Protein AF-A0A3B8WRX4-F1 (afdb_monomer_lite)

Sequence (113 aa):
IVVSNLLIAIVAGIYFNRSLSSQDEYEHLISDEIVLALEAQDILSDFKTQVQEWKNVLIRGADDAQRDKYWQRFQKTESRIQQQLDQLIPRIADQEARALMDRFRAAHQRMGE

Secondary structure (DSSP, 8-state):
-HHHHHHHHHHHHHHHHHHHHTTHHHHHHHHHHHHHHHHHHHHHHHHHHHHHHHHHHHHHTTSHHHHHHHHHHHHHHHHHHHHHHHHHGGG---HHHHHHHHHHHHHHHHHH-

Foldseek 3Di:
DVVVVVVVVVVVVVVVVVVVVVVVVVVVVVVLVVVLVVLVVVLVVLVVVLVVLVVQLVVVVVDVVSNVVSVVSNVVSLVVSLVSLVVNLVSDPDPVVSVVSVVVNVVSVVVVD

Radius of gyration: 25.67 Å; chains: 1; bounding box: 67×28×70 Å

Structure (mmCIF, N/CA/C/O backbone):
data_AF-A0A3B8WRX4-F1
#
_entry.id   AF-A0A3B8WRX4-F1
#
loop_
_atom_site.group_PDB
_atom_site.id
_atom_site.type_symbol
_atom_site.label_atom_id
_atom_site.label_alt_id
_atom_site.label_comp_id
_atom_site.label_asym_id
_atom_site.label_entity_id
_atom_site.label_seq_id
_atom_site.pdbx_PDB_ins_code
_atom_site.Cartn_x
_atom_site.Cartn_y
_atom_site.Cartn_z
_atom_site.occupancy
_atom_site.B_iso_or_equiv
_atom_site.auth_seq_id
_atom_site.auth_comp_id
_atom_site.auth_asym_id
_atom_site.auth_atom_id
_atom_site.pdbx_PDB_model_num
ATOM 1 N N . ILE A 1 1 ? 49.217 11.031 -44.627 1.00 64.31 1 ILE A N 1
ATOM 2 C CA . ILE A 1 1 ? 49.140 11.822 -43.371 1.00 64.31 1 ILE A CA 1
ATOM 3 C C . ILE A 1 1 ? 47.759 12.466 -43.219 1.00 64.31 1 ILE A C 1
ATOM 5 O O . ILE A 1 1 ? 47.028 12.051 -42.335 1.00 64.31 1 ILE A O 1
ATOM 9 N N . VAL A 1 2 ? 47.342 13.381 -44.109 1.00 66.50 2 VAL A N 1
ATOM 10 C CA . VAL A 1 2 ? 46.026 14.062 -44.012 1.00 66.50 2 VAL A CA 1
ATOM 11 C C . VAL A 1 2 ? 44.835 13.091 -44.092 1.00 66.50 2 VAL A C 1
ATOM 13 O O . VAL A 1 2 ? 43.941 13.153 -43.257 1.00 66.50 2 VAL A O 1
ATOM 16 N N . VAL A 1 3 ? 44.859 12.135 -45.028 1.00 67.50 3 VAL A N 1
ATOM 17 C CA . VAL A 1 3 ? 43.792 11.121 -45.182 1.00 67.50 3 VAL A CA 1
ATOM 18 C C . VAL A 1 3 ? 43.686 10.205 -43.955 1.00 67.50 3 VAL A C 1
ATOM 20 O O . VAL A 1 3 ? 42.591 9.900 -43.498 1.00 67.50 3 VAL A O 1
ATOM 23 N N . SER A 1 4 ? 44.823 9.817 -43.373 1.00 56.94 4 SER A N 1
ATOM 24 C CA . SER A 1 4 ? 44.872 8.991 -42.160 1.00 56.94 4 SER A CA 1
ATOM 25 C C . SER A 1 4 ? 44.292 9.724 -40.945 1.00 56.94 4 SER A C 1
ATOM 27 O O . SER A 1 4 ? 43.526 9.135 -40.192 1.00 56.94 4 SER A O 1
ATOM 29 N N . ASN A 1 5 ? 44.583 11.021 -40.793 1.00 61.81 5 ASN A N 1
ATOM 30 C CA . ASN A 1 5 ? 44.019 11.846 -39.719 1.00 61.81 5 ASN A CA 1
ATOM 31 C C . ASN A 1 5 ? 42.504 12.060 -39.875 1.00 61.81 5 ASN A C 1
ATOM 33 O O . ASN A 1 5 ? 41.783 12.063 -38.881 1.00 61.81 5 ASN A O 1
ATOM 37 N N . LEU A 1 6 ? 42.009 12.185 -41.111 1.00 74.56 6 LEU A N 1
ATOM 38 C CA . LEU A 1 6 ? 40.574 12.306 -41.392 1.00 74.56 6 LEU A CA 1
ATOM 39 C C . LEU A 1 6 ? 39.801 11.036 -41.014 1.00 74.56 6 LEU A C 1
ATOM 41 O O . LEU A 1 6 ? 38.732 11.127 -40.417 1.00 74.56 6 LEU A O 1
ATOM 45 N N . LEU A 1 7 ? 40.356 9.854 -41.296 1.00 72.06 7 LEU A N 1
ATOM 46 C CA . LEU A 1 7 ? 39.740 8.583 -40.900 1.00 72.06 7 LEU A CA 1
ATOM 47 C C . LEU A 1 7 ? 39.672 8.432 -39.376 1.00 72.06 7 LEU A C 1
ATOM 49 O O . LEU A 1 7 ? 38.643 8.016 -38.849 1.00 72.06 7 LEU A O 1
ATOM 53 N N . ILE A 1 8 ? 40.731 8.830 -38.666 1.00 76.19 8 ILE A N 1
ATOM 54 C CA . ILE A 1 8 ? 40.757 8.818 -37.198 1.00 76.19 8 ILE A CA 1
ATOM 55 C C . ILE A 1 8 ? 39.693 9.769 -36.631 1.00 76.19 8 ILE A C 1
ATOM 57 O O . ILE A 1 8 ? 38.978 9.388 -35.709 1.00 76.19 8 ILE A O 1
ATOM 61 N N . ALA A 1 9 ? 39.528 10.964 -37.206 1.00 76.62 9 ALA A N 1
ATOM 62 C CA . ALA A 1 9 ? 38.517 11.928 -36.769 1.00 76.62 9 ALA A CA 1
ATOM 63 C C . ALA A 1 9 ? 37.079 11.421 -36.978 1.00 76.62 9 ALA A C 1
ATOM 65 O O . ALA A 1 9 ? 36.227 11.624 -36.116 1.00 76.62 9 ALA A O 1
ATOM 66 N N . ILE A 1 10 ? 36.809 10.719 -38.084 1.00 81.50 10 ILE A N 1
ATOM 67 C CA . ILE A 1 10 ? 35.492 10.120 -38.356 1.00 81.50 10 ILE A CA 1
ATOM 68 C C . ILE A 1 10 ? 35.194 8.997 -37.359 1.00 81.50 10 ILE A C 1
ATOM 70 O O . ILE A 1 10 ? 34.112 8.961 -36.779 1.00 81.50 10 ILE A O 1
ATOM 74 N N . VAL A 1 11 ? 36.158 8.104 -37.121 1.00 80.44 11 VAL A N 1
ATOM 75 C CA . VAL A 1 11 ? 36.005 7.013 -36.146 1.00 80.44 11 VAL A CA 1
ATOM 76 C C . VAL A 1 11 ? 35.819 7.570 -34.734 1.00 80.44 11 VAL A C 1
ATOM 78 O O . VAL A 1 11 ? 34.928 7.116 -34.019 1.00 80.44 11 VAL A O 1
ATOM 81 N N . ALA A 1 12 ? 36.591 8.592 -34.354 1.00 78.25 12 ALA A N 1
ATOM 82 C CA . ALA A 1 12 ? 36.443 9.282 -33.078 1.00 78.25 12 ALA A CA 1
ATOM 83 C C . ALA A 1 12 ? 35.078 9.974 -32.956 1.00 78.25 12 ALA A C 1
ATOM 85 O O . ALA A 1 12 ? 34.452 9.876 -31.909 1.00 78.25 12 ALA A O 1
ATOM 86 N N . GLY A 1 13 ? 34.579 10.604 -34.023 1.00 81.19 13 GLY A N 1
ATOM 87 C CA . GLY A 1 13 ? 33.249 11.216 -34.055 1.00 81.19 13 GLY A CA 1
ATOM 88 C C . GLY A 1 13 ? 32.119 10.195 -33.907 1.00 81.19 13 GLY A C 1
ATOM 89 O O . GLY A 1 13 ? 31.190 10.419 -33.136 1.00 81.19 13 GLY A O 1
ATOM 90 N N . ILE A 1 14 ? 32.217 9.040 -34.573 1.00 80.00 14 ILE A N 1
ATOM 91 C CA . ILE A 1 14 ? 31.252 7.937 -34.426 1.00 80.00 14 ILE A CA 1
ATOM 92 C C . ILE A 1 14 ? 31.303 7.362 -33.006 1.00 80.00 14 ILE A C 1
ATOM 94 O O . ILE A 1 14 ? 30.256 7.107 -32.414 1.00 80.00 14 ILE A O 1
ATOM 98 N N . TYR A 1 15 ? 32.503 7.167 -32.452 1.00 79.62 15 TYR A N 1
ATOM 99 C CA . TYR A 1 15 ? 32.683 6.657 -31.093 1.00 79.62 15 TYR A CA 1
ATOM 100 C C . TYR A 1 15 ? 32.172 7.648 -30.045 1.00 79.62 15 TYR A C 1
ATOM 102 O O . TYR A 1 15 ? 31.488 7.248 -29.114 1.00 79.62 15 TYR A O 1
ATOM 110 N N . PHE A 1 16 ? 32.432 8.941 -30.229 1.00 78.31 16 PHE A N 1
ATOM 111 C CA . PHE A 1 16 ? 31.932 10.014 -29.376 1.00 78.31 16 PHE A CA 1
ATOM 112 C C . PHE A 1 16 ? 30.403 10.108 -29.435 1.00 78.31 16 PHE A C 1
ATOM 114 O O . PHE A 1 16 ? 29.757 10.133 -28.394 1.00 78.31 16 PHE A O 1
ATOM 121 N N . ASN A 1 17 ? 29.811 10.044 -30.632 1.00 74.88 17 ASN A N 1
ATOM 122 C CA . ASN A 1 17 ? 28.357 10.027 -30.802 1.00 74.88 17 ASN A CA 1
ATOM 123 C C . ASN A 1 17 ? 27.715 8.791 -30.149 1.00 74.88 17 ASN A C 1
ATOM 125 O O . ASN A 1 17 ? 26.700 8.915 -29.472 1.00 74.88 17 ASN A O 1
ATOM 129 N N . ARG A 1 18 ? 28.333 7.608 -30.289 1.00 70.44 18 ARG A N 1
ATOM 130 C CA . ARG A 1 18 ? 27.879 6.389 -29.599 1.00 70.44 18 ARG A CA 1
ATOM 131 C C . ARG A 1 18 ? 28.068 6.457 -28.081 1.00 70.44 18 ARG A C 1
ATOM 133 O O . ARG A 1 18 ? 27.212 5.992 -27.341 1.00 70.44 18 ARG A O 1
ATOM 140 N N . SER A 1 19 ? 29.164 7.048 -27.616 1.00 65.44 19 SER A N 1
ATOM 141 C CA . SER A 1 19 ? 29.463 7.204 -26.190 1.00 65.44 19 SER A CA 1
ATOM 142 C C . SER A 1 19 ? 28.518 8.183 -25.499 1.00 65.44 19 SER A C 1
ATOM 144 O O . SER A 1 19 ? 28.266 8.019 -24.308 1.00 65.44 19 SER A O 1
ATOM 146 N N . LEU A 1 20 ? 28.011 9.188 -26.217 1.00 62.94 20 LEU A N 1
ATOM 147 C CA . LEU A 1 20 ? 26.971 10.080 -25.708 1.00 62.94 20 LEU A CA 1
ATOM 148 C C . LEU A 1 20 ? 25.619 9.359 -25.615 1.00 62.94 20 LEU A C 1
ATOM 150 O O . LEU A 1 20 ? 24.935 9.515 -24.616 1.00 62.94 20 LEU A O 1
ATOM 154 N N . SER A 1 21 ? 25.283 8.481 -26.569 1.00 60.62 21 SER A N 1
ATOM 155 C CA . SER A 1 21 ? 24.054 7.670 -26.498 1.00 60.62 21 SER A CA 1
ATOM 156 C C . SER A 1 21 ? 24.072 6.541 -25.452 1.00 60.62 21 SER A C 1
ATOM 158 O O . SER A 1 21 ? 23.022 5.991 -25.150 1.00 60.62 21 SER A O 1
ATOM 160 N N . SER A 1 22 ? 25.235 6.177 -24.895 1.00 54.50 22 SER A N 1
ATOM 161 C CA . SER A 1 22 ? 25.353 5.150 -23.840 1.00 54.50 22 SER A CA 1
ATOM 162 C C . SER A 1 22 ? 25.221 5.694 -22.409 1.00 54.50 22 SER A C 1
ATOM 164 O O . SER A 1 22 ? 25.280 4.904 -21.471 1.00 54.50 22 SER A O 1
ATOM 166 N N . GLN A 1 23 ? 25.069 7.010 -22.215 1.00 50.44 23 GLN A N 1
ATOM 167 C CA . GLN A 1 23 ? 24.865 7.597 -20.880 1.00 50.44 23 GLN A CA 1
ATOM 168 C C . GLN A 1 23 ? 23.384 7.670 -20.478 1.00 50.44 23 GLN A C 1
ATOM 170 O O . GLN A 1 23 ? 23.076 7.469 -19.306 1.00 50.44 23 GLN A O 1
ATOM 175 N N . ASP A 1 24 ? 22.470 7.839 -21.438 1.00 52.97 24 ASP A N 1
ATOM 176 C CA . ASP A 1 24 ? 21.029 7.953 -21.163 1.00 52.97 24 ASP A CA 1
ATOM 177 C C . ASP A 1 24 ? 20.417 6.639 -20.630 1.00 52.97 24 ASP A C 1
ATOM 179 O O . ASP A 1 24 ? 19.509 6.644 -19.802 1.00 52.97 24 ASP A O 1
ATOM 183 N N . GLU A 1 25 ? 20.938 5.482 -21.049 1.00 52.47 25 GLU A N 1
ATOM 184 C CA . GLU A 1 25 ? 20.407 4.169 -20.649 1.00 52.47 25 GLU A CA 1
ATOM 185 C C . GLU A 1 25 ? 20.698 3.844 -19.168 1.00 52.47 25 GLU A C 1
ATOM 187 O O . GLU A 1 25 ? 19.902 3.182 -18.501 1.00 52.47 25 GLU A O 1
ATOM 192 N N . TYR A 1 26 ? 21.798 4.370 -18.617 1.00 45.94 26 TYR A N 1
ATOM 193 C CA . TYR A 1 26 ? 22.198 4.146 -17.222 1.00 45.94 26 TYR A CA 1
ATOM 194 C C . TYR A 1 26 ? 21.428 5.043 -16.237 1.00 45.94 26 TYR A C 1
ATOM 196 O O . TYR A 1 26 ? 21.102 4.604 -15.134 1.00 45.94 26 TYR A O 1
ATOM 204 N N . GLU A 1 27 ? 21.100 6.281 -16.627 1.00 52.66 27 GLU A N 1
ATOM 205 C CA . GLU A 1 27 ? 20.279 7.184 -15.804 1.00 52.66 27 GLU A CA 1
ATOM 206 C C . GLU A 1 27 ? 18.817 6.719 -15.712 1.00 52.66 27 GLU A C 1
ATOM 208 O O . GLU A 1 27 ? 18.201 6.834 -14.649 1.00 52.66 27 GLU A O 1
ATOM 213 N N . HIS A 1 28 ? 18.268 6.133 -16.781 1.00 54.19 28 HIS A N 1
ATOM 214 C CA . HIS A 1 28 ? 16.872 5.688 -16.808 1.00 54.19 28 HIS A CA 1
ATOM 215 C C . HIS A 1 28 ? 16.613 4.393 -16.019 1.00 54.19 28 HIS A C 1
ATOM 217 O O . HIS A 1 28 ? 15.659 4.340 -15.243 1.00 54.19 28 HIS A O 1
ATOM 223 N N . LEU A 1 29 ? 17.473 3.376 -16.145 1.00 55.78 29 LEU A N 1
ATOM 224 C CA . LEU A 1 29 ? 17.313 2.104 -15.419 1.00 55.78 29 LEU A CA 1
ATOM 225 C C . LEU A 1 29 ? 17.433 2.269 -13.895 1.00 55.78 29 LEU A C 1
ATOM 227 O O . LEU A 1 29 ? 16.664 1.666 -13.148 1.00 55.78 29 LEU A O 1
ATOM 231 N N . ILE A 1 30 ? 18.346 3.128 -13.429 1.00 61.94 30 ILE A N 1
ATOM 232 C CA . ILE A 1 30 ? 18.500 3.419 -11.995 1.00 61.94 30 ILE A CA 1
ATOM 233 C C . ILE A 1 30 ? 17.277 4.174 -11.454 1.00 61.94 30 ILE A C 1
ATOM 235 O O . ILE A 1 30 ? 16.869 3.952 -10.314 1.00 61.94 30 ILE A O 1
ATOM 239 N N . SER A 1 31 ? 16.676 5.059 -12.254 1.00 72.00 31 SER A N 1
ATOM 240 C CA . SER A 1 31 ? 15.517 5.841 -11.819 1.00 72.00 31 SER A CA 1
ATOM 241 C C . SER A 1 31 ? 14.299 4.956 -11.546 1.00 72.00 31 SER A C 1
ATOM 243 O O . SER A 1 31 ? 13.695 5.065 -10.477 1.00 72.00 31 SER A O 1
ATOM 245 N N . ASP A 1 32 ? 13.980 4.038 -12.459 1.00 82.19 32 ASP A N 1
ATOM 246 C CA . ASP A 1 32 ? 12.785 3.200 -12.343 1.00 82.19 32 ASP A CA 1
ATOM 247 C C . ASP A 1 32 ? 12.881 2.208 -11.177 1.00 82.19 32 ASP A C 1
ATOM 249 O O . ASP A 1 32 ? 11.924 2.050 -10.416 1.00 82.19 32 ASP A O 1
ATOM 253 N N . GLU A 1 33 ? 14.042 1.582 -10.974 1.00 83.56 33 GLU A N 1
ATOM 254 C CA . GLU A 1 33 ? 14.239 0.633 -9.874 1.00 83.56 33 GLU A CA 1
ATOM 255 C C . GLU A 1 33 ? 14.157 1.318 -8.499 1.00 83.56 33 GLU A C 1
ATOM 257 O O . GLU A 1 33 ? 13.531 0.790 -7.574 1.00 83.56 33 GLU A O 1
ATOM 262 N N . ILE A 1 34 ? 14.697 2.537 -8.371 1.00 89.12 34 ILE A N 1
ATOM 263 C CA . ILE A 1 34 ? 14.566 3.339 -7.146 1.00 89.12 34 ILE A CA 1
ATOM 264 C C . ILE A 1 34 ? 13.101 3.693 -6.880 1.00 89.12 34 ILE A C 1
ATOM 266 O O . ILE A 1 34 ? 12.658 3.608 -5.734 1.00 89.12 34 ILE A O 1
ATOM 270 N N . VAL A 1 35 ? 12.332 4.064 -7.906 1.00 91.44 35 VAL A N 1
ATOM 271 C CA . VAL A 1 35 ? 10.901 4.366 -7.743 1.00 91.44 35 VAL A CA 1
ATOM 272 C C . VAL A 1 35 ? 10.142 3.141 -7.231 1.00 91.44 35 VAL A C 1
ATOM 274 O O . VAL A 1 35 ? 9.384 3.262 -6.270 1.00 91.44 35 VAL A O 1
ATOM 277 N N . LEU A 1 36 ? 10.385 1.954 -7.794 1.00 93.81 36 LEU A N 1
ATOM 278 C CA . LEU A 1 36 ? 9.759 0.711 -7.322 1.00 93.81 36 LEU A CA 1
ATOM 279 C C . LEU A 1 36 ? 10.151 0.384 -5.871 1.00 93.81 36 LEU A C 1
ATOM 281 O O . LEU A 1 36 ? 9.311 -0.059 -5.085 1.00 93.81 36 LEU A O 1
ATOM 285 N N . ALA A 1 37 ? 11.407 0.630 -5.490 1.00 92.31 37 ALA A N 1
ATOM 286 C CA . ALA A 1 37 ? 11.873 0.438 -4.119 1.00 92.31 37 ALA A CA 1
ATOM 287 C C . ALA A 1 37 ? 11.211 1.417 -3.130 1.00 92.31 37 ALA A C 1
ATOM 289 O O . ALA A 1 37 ? 10.846 1.018 -2.022 1.00 92.31 37 ALA A O 1
ATOM 290 N N . LEU A 1 38 ? 11.017 2.679 -3.526 1.00 94.75 38 LEU A N 1
ATOM 291 C CA . LEU A 1 38 ? 10.297 3.675 -2.726 1.00 94.75 38 LEU A CA 1
ATOM 292 C C . LEU A 1 38 ? 8.814 3.310 -2.575 1.00 94.75 38 LEU A C 1
ATOM 294 O O . LEU A 1 38 ? 8.292 3.347 -1.464 1.00 94.75 38 LEU A O 1
ATOM 298 N N . GLU A 1 39 ? 8.157 2.862 -3.646 1.00 96.94 39 GLU A N 1
ATOM 299 C CA . GLU A 1 39 ? 6.773 2.371 -3.595 1.00 96.94 39 GLU A CA 1
ATOM 300 C C . GLU A 1 39 ? 6.635 1.151 -2.662 1.00 96.94 39 GLU A C 1
ATOM 302 O O . GLU A 1 39 ? 5.711 1.081 -1.848 1.00 96.94 39 GLU A O 1
ATOM 307 N N . ALA A 1 40 ? 7.585 0.210 -2.701 1.00 95.75 40 ALA A N 1
ATOM 308 C CA . ALA A 1 40 ? 7.631 -0.913 -1.763 1.00 95.75 40 ALA A CA 1
ATOM 309 C C . ALA A 1 40 ? 7.844 -0.456 -0.304 1.00 95.75 40 ALA A C 1
ATOM 311 O O . ALA A 1 40 ? 7.261 -1.021 0.629 1.00 95.75 40 ALA A O 1
ATOM 312 N N . GLN A 1 41 ? 8.661 0.578 -0.088 1.00 95.75 41 GLN A N 1
ATOM 313 C CA . GLN A 1 41 ? 8.875 1.170 1.231 1.00 95.75 41 GLN A CA 1
ATOM 314 C C . GLN A 1 41 ? 7.605 1.854 1.763 1.00 95.75 41 GLN A C 1
ATOM 316 O O . GLN A 1 41 ? 7.309 1.729 2.958 1.00 95.75 41 GLN A O 1
ATOM 321 N N . ASP A 1 42 ? 6.833 2.516 0.905 1.00 96.81 42 ASP A N 1
ATOM 322 C CA . ASP A 1 42 ? 5.541 3.099 1.270 1.00 96.81 42 ASP A CA 1
ATOM 323 C C . ASP A 1 42 ? 4.544 2.011 1.684 1.00 96.81 42 ASP A C 1
ATOM 325 O O . ASP A 1 42 ? 3.944 2.105 2.757 1.00 96.81 42 ASP A O 1
ATOM 329 N N . ILE A 1 43 ? 4.462 0.911 0.926 1.00 97.88 43 ILE A N 1
ATOM 330 C CA . ILE A 1 43 ? 3.648 -0.261 1.288 1.00 97.88 43 ILE A CA 1
ATOM 331 C C . ILE A 1 43 ? 4.040 -0.801 2.671 1.00 97.88 43 ILE A C 1
ATOM 333 O O . ILE A 1 43 ? 3.176 -1.095 3.499 1.00 97.88 43 ILE A O 1
ATOM 337 N N . LEU A 1 44 ? 5.339 -0.902 2.970 1.00 94.88 44 LEU A N 1
ATOM 338 C CA . LEU A 1 44 ? 5.814 -1.345 4.284 1.00 94.88 44 LEU A CA 1
ATOM 339 C C . LEU A 1 44 ? 5.427 -0.367 5.408 1.00 94.88 44 LEU A C 1
ATOM 341 O O . LEU A 1 44 ? 5.088 -0.794 6.516 1.00 94.88 44 LEU A O 1
ATOM 345 N N . SER A 1 45 ? 5.495 0.940 5.155 1.00 97.44 45 SER A N 1
ATOM 346 C CA . SER A 1 45 ? 5.064 1.970 6.110 1.00 97.44 45 SER A CA 1
ATOM 347 C C . SER A 1 45 ? 3.564 1.860 6.407 1.00 97.44 45 SER A C 1
ATOM 349 O O . SER A 1 45 ? 3.123 1.914 7.563 1.00 97.44 45 SER A O 1
ATOM 351 N N . ASP A 1 46 ? 2.781 1.603 5.367 1.00 97.12 46 ASP A N 1
ATOM 352 C CA . ASP A 1 46 ? 1.335 1.455 5.445 1.00 97.12 46 ASP A CA 1
ATOM 353 C C . ASP A 1 46 ? 0.948 0.169 6.175 1.00 97.12 46 ASP A C 1
ATOM 355 O O . ASP A 1 46 ? 0.098 0.197 7.065 1.00 97.12 46 ASP A O 1
ATOM 359 N N . PHE A 1 47 ? 1.648 -0.935 5.913 1.00 96.44 47 PHE A N 1
ATOM 360 C CA . PHE A 1 47 ? 1.477 -2.180 6.656 1.00 96.44 47 PHE A CA 1
ATOM 361 C C . PHE A 1 47 ? 1.780 -2.002 8.150 1.00 96.44 47 PHE A C 1
ATOM 363 O O . PHE A 1 47 ? 0.999 -2.416 9.008 1.00 96.44 47 PHE A O 1
ATOM 370 N N . LYS A 1 48 ? 2.867 -1.300 8.503 1.00 96.31 48 LYS A N 1
ATOM 371 C CA . LYS A 1 48 ? 3.150 -0.957 9.910 1.00 96.31 48 LYS A CA 1
ATOM 372 C C . LYS A 1 48 ? 2.009 -0.155 10.531 1.00 96.31 48 LYS A C 1
ATOM 374 O O . LYS A 1 48 ? 1.663 -0.398 11.687 1.00 96.31 48 LYS A O 1
ATOM 379 N N . THR A 1 49 ? 1.422 0.771 9.776 1.00 97.44 49 THR A N 1
ATOM 380 C CA . THR A 1 49 ? 0.272 1.569 10.216 1.00 97.44 49 THR A CA 1
ATOM 381 C C . THR A 1 49 ? -0.943 0.681 10.472 1.00 97.44 49 THR A C 1
ATOM 383 O O . THR A 1 49 ? -1.516 0.749 11.557 1.00 97.44 49 THR A O 1
ATOM 386 N N . GLN A 1 50 ? -1.284 -0.222 9.552 1.00 97.62 50 GLN A N 1
ATOM 387 C CA . GLN A 1 50 ? -2.367 -1.194 9.721 1.00 97.62 50 GLN A CA 1
ATOM 388 C C . GLN A 1 50 ? -2.185 -2.037 10.997 1.00 97.62 50 GLN A C 1
ATOM 390 O O . GLN A 1 50 ? -3.119 -2.165 11.787 1.00 97.62 50 GLN A O 1
ATOM 395 N N . VAL A 1 51 ? -0.970 -2.534 11.264 1.00 96.44 51 VAL A N 1
ATOM 396 C CA . VAL A 1 51 ? -0.650 -3.273 12.501 1.00 96.44 51 VAL A CA 1
ATOM 397 C C . VAL A 1 51 ? -0.859 -2.410 13.752 1.00 96.44 51 VAL A C 1
ATOM 399 O O . VAL A 1 51 ? -1.344 -2.905 14.774 1.00 96.44 51 VAL A O 1
ATOM 402 N N . GLN A 1 52 ? -0.528 -1.113 13.703 1.00 97.31 52 GLN A N 1
ATOM 403 C CA . GLN A 1 52 ? -0.827 -0.206 14.815 1.00 97.31 52 GLN A CA 1
ATOM 404 C C . GLN A 1 52 ? -2.331 -0.019 15.012 1.00 97.31 52 GLN A C 1
ATOM 406 O O . GLN A 1 52 ? -2.786 -0.020 16.155 1.00 97.31 52 GLN A O 1
ATOM 411 N N . GLU A 1 53 ? -3.102 0.117 13.935 1.00 97.06 53 GLU A N 1
ATOM 412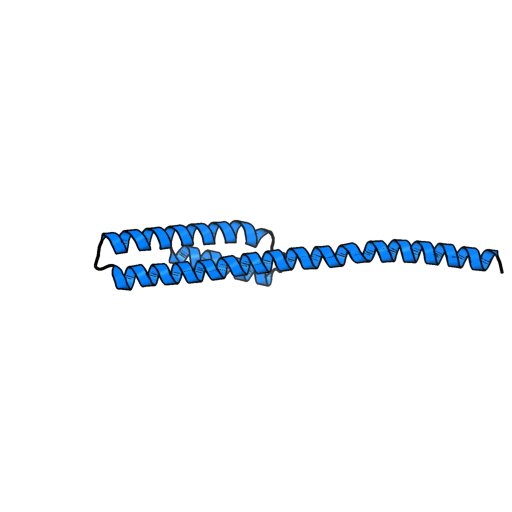 C CA . GLU A 1 53 ? -4.552 0.273 14.036 1.00 97.06 53 GLU A CA 1
ATOM 413 C C . GLU A 1 53 ? -5.223 -0.993 14.566 1.00 97.06 53 GLU A C 1
ATOM 415 O O . GLU A 1 53 ? -6.075 -0.901 15.448 1.00 97.06 53 GLU A O 1
ATOM 420 N N . TRP A 1 54 ? -4.747 -2.174 14.168 1.00 96.31 54 TRP A N 1
ATOM 421 C CA . TRP A 1 54 ? -5.163 -3.436 14.779 1.00 96.31 54 TRP A CA 1
ATOM 422 C C . TRP A 1 54 ? -4.882 -3.466 16.285 1.00 96.31 54 TRP A C 1
ATOM 424 O O . TRP A 1 54 ? -5.761 -3.752 17.098 1.00 96.31 54 TRP A O 1
ATOM 434 N N . LYS A 1 55 ? -3.671 -3.077 16.696 1.00 97.38 55 LYS A N 1
ATOM 435 C CA . LYS A 1 55 ? -3.333 -2.957 18.119 1.00 97.38 55 LYS A CA 1
ATOM 436 C C . LYS A 1 55 ? -4.241 -1.949 18.836 1.00 97.38 55 LYS A C 1
ATOM 438 O O . LYS A 1 55 ? -4.611 -2.173 19.987 1.00 97.38 55 LYS A O 1
ATOM 443 N N . ASN A 1 56 ? -4.618 -0.851 18.182 1.00 97.38 56 ASN A N 1
ATOM 444 C CA . ASN A 1 56 ? -5.540 0.128 18.752 1.00 97.38 56 ASN A CA 1
ATOM 445 C C . ASN A 1 56 ? -6.946 -0.453 18.947 1.00 97.38 56 ASN A C 1
ATOM 447 O O . ASN A 1 56 ? -7.531 -0.195 19.999 1.00 97.38 56 ASN A O 1
ATOM 451 N N . VAL A 1 57 ? -7.445 -1.258 18.001 1.00 96.50 57 VAL A N 1
ATOM 452 C CA . VAL A 1 57 ? -8.701 -2.017 18.149 1.00 96.50 57 VAL A CA 1
ATOM 453 C C . VAL A 1 57 ? -8.634 -2.917 19.381 1.00 96.50 57 VAL A C 1
ATOM 455 O O . VAL A 1 57 ? -9.542 -2.878 20.203 1.00 96.50 57 VAL A O 1
ATOM 458 N N . LEU A 1 58 ? -7.542 -3.662 19.575 1.00 96.75 58 LEU A N 1
ATOM 459 C CA . LEU A 1 58 ? -7.401 -4.568 20.722 1.00 96.75 58 LEU A CA 1
ATOM 460 C C . LEU A 1 58 ? -7.312 -3.832 22.070 1.00 96.75 58 LEU A C 1
ATOM 462 O O . LEU A 1 58 ? -7.946 -4.238 23.038 1.00 96.75 58 LEU A O 1
ATOM 466 N N . ILE A 1 59 ? -6.534 -2.747 22.147 1.00 97.62 59 ILE A N 1
ATOM 467 C CA . ILE A 1 59 ? -6.286 -2.031 23.413 1.00 97.62 59 ILE A CA 1
ATOM 468 C C . ILE A 1 59 ? -7.472 -1.142 23.811 1.00 97.62 59 ILE A C 1
ATOM 470 O O . ILE A 1 59 ? -7.729 -0.957 24.998 1.00 97.62 59 ILE A O 1
ATOM 474 N N . ARG A 1 60 ? -8.175 -0.552 22.837 1.00 96.06 60 ARG A N 1
ATOM 475 C CA . ARG A 1 60 ? -9.253 0.426 23.081 1.00 96.06 60 ARG A CA 1
ATOM 476 C C . ARG A 1 60 ? -10.643 -0.104 22.744 1.00 96.06 60 ARG A C 1
ATOM 478 O O . ARG A 1 60 ? -11.610 0.627 22.909 1.00 96.06 60 ARG A O 1
ATOM 485 N N . GLY A 1 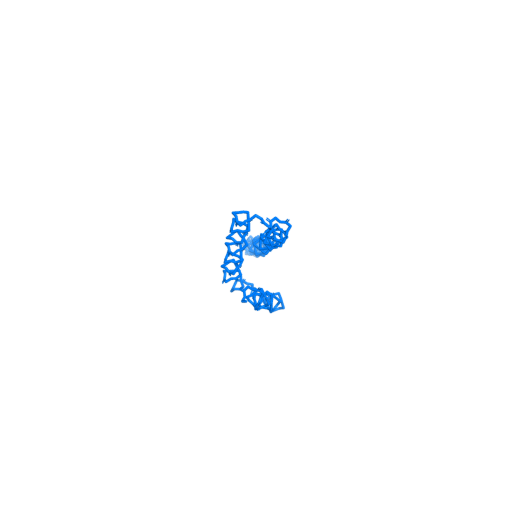61 ? -10.753 -1.356 22.309 1.00 95.06 61 GLY A N 1
ATOM 486 C CA . GLY A 1 61 ? -11.997 -1.938 21.804 1.00 95.06 61 GLY A CA 1
ATOM 487 C C . GLY A 1 61 ? -13.101 -2.153 22.839 1.00 95.06 61 GLY A C 1
ATOM 488 O O . GLY A 1 61 ? -14.202 -2.533 22.457 1.00 95.06 61 GLY A O 1
ATOM 489 N N . ALA A 1 62 ? -12.823 -1.911 24.126 1.00 96.12 62 ALA A N 1
ATOM 490 C CA . ALA A 1 62 ? -13.845 -1.868 25.172 1.00 96.12 62 ALA A CA 1
ATOM 491 C C . ALA A 1 62 ? -14.799 -0.668 25.013 1.00 96.12 62 ALA A C 1
ATOM 493 O O . ALA A 1 62 ? -15.924 -0.715 25.499 1.00 96.12 62 ALA A O 1
ATOM 494 N N . ASP A 1 63 ? -14.351 0.396 24.341 1.00 98.00 63 ASP A N 1
ATOM 495 C CA . ASP A 1 63 ? -15.190 1.508 23.903 1.00 98.00 63 ASP A CA 1
ATOM 496 C C . ASP A 1 63 ? -15.617 1.251 22.449 1.00 98.00 63 ASP A C 1
ATOM 498 O O . ASP A 1 63 ? -14.772 1.186 21.549 1.00 98.00 63 ASP A O 1
ATOM 502 N N . ASP A 1 64 ? -16.925 1.106 22.220 1.00 96.75 64 ASP A N 1
ATOM 503 C CA . ASP A 1 64 ? -17.498 0.810 20.901 1.00 96.75 64 ASP A CA 1
ATOM 504 C C . ASP A 1 64 ? -17.115 1.859 19.845 1.00 96.75 64 ASP A C 1
ATOM 506 O O . ASP A 1 64 ? -16.747 1.509 18.724 1.00 96.75 64 ASP A O 1
ATOM 510 N N . ALA A 1 65 ? -17.115 3.146 20.203 1.00 97.75 65 ALA A N 1
ATOM 511 C CA . ALA A 1 65 ? -16.775 4.218 19.273 1.00 97.75 65 ALA A CA 1
ATOM 512 C C . ALA A 1 65 ? -15.280 4.206 18.916 1.00 97.75 65 ALA A C 1
ATOM 514 O O . ALA A 1 65 ? -14.906 4.486 17.772 1.00 97.75 65 ALA A O 1
ATOM 515 N N . GLN A 1 66 ? -14.403 3.872 19.870 1.00 97.56 66 GLN A N 1
ATOM 516 C CA . GLN A 1 66 ? -12.978 3.683 19.584 1.00 97.56 66 GLN A CA 1
ATOM 517 C C . GLN A 1 66 ? -12.741 2.440 18.726 1.00 97.56 66 GLN A C 1
ATOM 519 O O . GLN A 1 66 ? -11.965 2.519 17.770 1.00 97.56 66 GLN A O 1
ATOM 524 N N . ARG A 1 67 ? -13.401 1.318 19.040 1.00 97.62 67 ARG A N 1
ATOM 525 C CA . ARG A 1 67 ? -13.314 0.086 18.249 1.00 97.62 67 ARG A CA 1
ATOM 526 C C . ARG A 1 67 ? -13.656 0.372 16.794 1.00 97.62 67 ARG A C 1
ATOM 528 O O . ARG A 1 67 ? -12.833 0.105 15.923 1.00 97.62 67 ARG A O 1
ATOM 535 N N . ASP A 1 68 ? -14.816 0.973 16.551 1.00 97.94 68 ASP A N 1
ATOM 536 C CA . ASP A 1 68 ? -15.319 1.229 15.205 1.00 97.94 68 ASP A CA 1
ATOM 537 C C . ASP A 1 68 ? -14.390 2.190 14.445 1.00 97.94 68 ASP A C 1
ATOM 539 O O . ASP A 1 68 ? -14.039 1.945 13.289 1.00 97.94 68 ASP A O 1
ATOM 543 N N . LYS A 1 69 ? -13.888 3.237 15.115 1.00 98.00 69 LYS A N 1
ATOM 544 C CA . LYS A 1 69 ? -12.919 4.181 14.539 1.00 98.00 69 LYS A CA 1
ATOM 545 C C . LYS A 1 69 ? -11.629 3.498 14.081 1.00 98.00 69 LYS A C 1
ATOM 547 O O . LYS A 1 69 ? -11.157 3.769 12.976 1.00 98.00 69 LYS A O 1
ATOM 552 N N . TYR A 1 70 ? -11.001 2.687 14.933 1.00 97.81 70 TYR A N 1
ATOM 553 C CA . TYR A 1 70 ? -9.730 2.043 14.582 1.00 97.81 70 TYR A CA 1
ATOM 554 C C . TYR A 1 70 ? -9.928 0.882 13.614 1.00 97.81 70 TYR A C 1
ATOM 556 O O . TYR A 1 70 ? -9.086 0.677 12.743 1.00 97.81 70 TYR A O 1
ATOM 564 N N . TRP A 1 71 ? -11.070 0.199 13.686 1.00 97.00 71 TRP A N 1
ATOM 565 C CA . TRP A 1 71 ? -11.439 -0.835 12.729 1.00 97.00 71 TRP A CA 1
ATOM 566 C C . TRP A 1 71 ? -11.601 -0.267 11.315 1.00 97.00 71 TRP A C 1
ATOM 568 O O . TRP A 1 71 ? -10.983 -0.761 10.375 1.00 97.00 71 TRP A O 1
ATOM 578 N N . GLN A 1 72 ? -12.305 0.857 11.162 1.00 97.62 72 GLN A N 1
ATOM 579 C CA . GLN A 1 72 ? -12.407 1.543 9.869 1.00 97.62 72 GLN A CA 1
ATOM 580 C C . GLN A 1 72 ? -11.040 1.985 9.326 1.00 97.62 72 GLN A C 1
ATOM 582 O O . GLN A 1 72 ? -10.793 1.921 8.121 1.00 97.62 72 GLN A O 1
ATOM 587 N N . ARG A 1 73 ? -10.126 2.436 10.196 1.00 98.00 73 ARG A N 1
ATOM 588 C CA . ARG A 1 73 ? -8.756 2.800 9.791 1.00 98.00 73 ARG A CA 1
ATOM 589 C C . ARG A 1 73 ? -7.937 1.590 9.358 1.00 98.00 73 ARG A C 1
ATOM 591 O O . ARG A 1 73 ? -7.205 1.695 8.373 1.00 98.00 73 ARG A O 1
ATOM 598 N N . PHE A 1 74 ? -8.075 0.469 10.061 1.00 96.50 74 PHE A N 1
ATOM 599 C CA . PHE A 1 74 ? -7.468 -0.805 9.690 1.00 96.50 74 PHE A CA 1
ATOM 600 C C . PHE A 1 74 ? -7.909 -1.213 8.277 1.00 96.50 74 PHE A C 1
ATOM 602 O O . PHE A 1 74 ? -7.062 -1.318 7.392 1.00 96.50 74 PHE A O 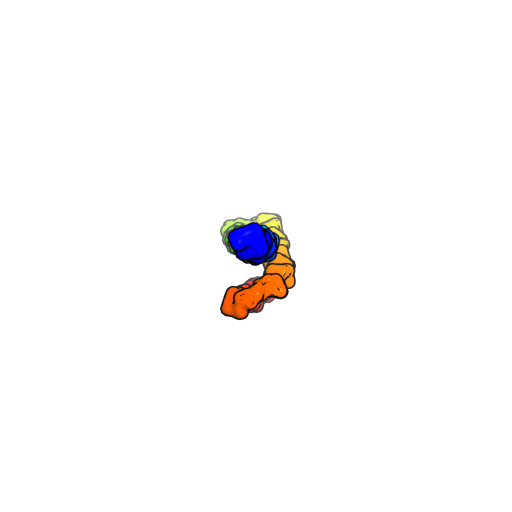1
ATOM 609 N N . GLN A 1 75 ? -9.222 -1.295 8.031 1.00 95.81 75 GLN A N 1
ATOM 610 C CA . GLN A 1 75 ? -9.794 -1.676 6.731 1.00 95.81 75 GLN A CA 1
ATOM 611 C C . GLN A 1 75 ? -9.412 -0.698 5.608 1.00 95.81 75 GLN A C 1
ATOM 613 O O . GLN A 1 75 ? -9.100 -1.094 4.485 1.00 95.81 75 GLN A O 1
ATOM 618 N N . LYS A 1 76 ? -9.385 0.609 5.899 1.00 97.25 76 LYS A N 1
ATOM 619 C CA . LYS A 1 76 ? -8.943 1.614 4.923 1.00 97.25 76 LYS A CA 1
ATOM 620 C C . LYS A 1 76 ? -7.478 1.416 4.531 1.00 97.25 76 LYS A C 1
ATOM 622 O O . LYS A 1 76 ? -7.132 1.561 3.360 1.00 97.25 76 LYS A O 1
ATOM 627 N N . THR A 1 77 ? -6.617 1.124 5.503 1.00 96.56 77 THR A N 1
ATOM 628 C CA . THR A 1 77 ? -5.184 0.921 5.253 1.00 96.56 77 THR A CA 1
ATOM 629 C C . THR A 1 77 ? -4.945 -0.385 4.504 1.00 96.56 77 THR A C 1
ATOM 631 O O . THR A 1 77 ? -4.161 -0.403 3.563 1.00 96.56 77 THR A O 1
ATOM 634 N N . GLU A 1 78 ? -5.689 -1.436 4.842 1.00 96.62 78 GLU A N 1
ATOM 635 C CA . GLU A 1 78 ? -5.688 -2.709 4.124 1.00 96.62 78 GLU A CA 1
ATOM 636 C C . GLU A 1 78 ? -6.018 -2.547 2.638 1.00 96.62 78 GLU A C 1
ATOM 638 O O . GLU A 1 78 ? -5.253 -2.975 1.773 1.00 96.62 78 GLU A O 1
ATOM 643 N N . SER A 1 79 ? -7.136 -1.879 2.343 1.00 96.69 79 SER A N 1
ATOM 644 C CA . SER A 1 79 ? -7.574 -1.604 0.974 1.00 96.69 79 SER A CA 1
ATOM 645 C C . SER A 1 79 ? -6.518 -0.813 0.194 1.00 96.69 79 SER A C 1
ATOM 647 O O . SER A 1 79 ? -6.227 -1.139 -0.957 1.00 96.69 79 SER A O 1
ATOM 649 N N . ARG A 1 80 ? -5.880 0.175 0.838 1.00 97.75 80 ARG A N 1
ATOM 650 C CA . ARG A 1 80 ? -4.789 0.950 0.231 1.00 97.75 80 ARG A CA 1
ATOM 651 C C . ARG A 1 80 ? -3.576 0.079 -0.107 1.00 97.75 80 ARG A C 1
ATOM 653 O O . ARG A 1 80 ? -3.079 0.176 -1.224 1.00 97.75 80 ARG A O 1
ATOM 660 N N . ILE A 1 81 ? -3.146 -0.789 0.810 1.00 98.00 81 ILE A N 1
ATOM 661 C CA . ILE A 1 81 ? -2.021 -1.710 0.583 1.00 98.00 81 ILE A CA 1
ATOM 662 C C . ILE A 1 81 ? -2.310 -2.626 -0.609 1.00 98.00 81 ILE A C 1
ATOM 664 O O . ILE A 1 81 ? -1.446 -2.803 -1.464 1.00 98.00 81 ILE A O 1
ATOM 668 N N . GLN A 1 82 ? -3.527 -3.174 -0.710 1.00 97.56 82 GLN A N 1
ATOM 669 C CA . GLN A 1 82 ? -3.920 -3.988 -1.865 1.00 97.56 82 GLN A CA 1
ATOM 670 C C . GLN A 1 82 ? -3.804 -3.196 -3.171 1.00 97.56 82 GLN A C 1
ATOM 672 O O . GLN A 1 82 ? -3.163 -3.653 -4.108 1.00 97.56 82 GLN A O 1
ATOM 677 N N . GLN A 1 83 ? -4.335 -1.973 -3.217 1.00 98.06 83 GLN A N 1
ATOM 678 C CA . GLN A 1 83 ? -4.248 -1.124 -4.409 1.00 98.06 83 GLN A CA 1
ATOM 679 C C . GLN A 1 83 ? -2.802 -0.793 -4.806 1.00 98.06 83 GLN A C 1
ATOM 681 O O . GLN A 1 83 ? -2.476 -0.811 -5.991 1.00 98.06 83 GLN A O 1
ATOM 686 N N . GLN A 1 84 ? -1.929 -0.511 -3.836 1.00 98.19 84 GLN A N 1
ATOM 687 C CA . GLN A 1 84 ? -0.511 -0.251 -4.099 1.00 98.19 84 GLN A CA 1
ATOM 688 C C . GLN A 1 84 ? 0.194 -1.496 -4.653 1.00 98.19 84 GLN A C 1
ATOM 690 O O . GLN A 1 84 ? 0.954 -1.393 -5.613 1.00 98.19 84 GLN A O 1
ATOM 695 N N . LEU A 1 85 ? -0.088 -2.681 -4.101 1.00 97.94 85 LEU A 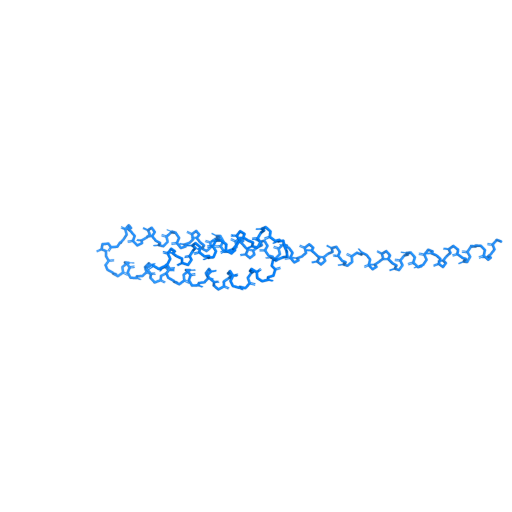N 1
ATOM 696 C CA . LEU A 1 85 ? 0.461 -3.945 -4.600 1.00 97.94 85 LEU A CA 1
ATOM 697 C C . LEU A 1 85 ? -0.002 -4.243 -6.032 1.00 97.94 85 LEU A C 1
ATOM 699 O O . LEU A 1 85 ? 0.811 -4.651 -6.860 1.00 97.94 85 LEU A O 1
ATOM 703 N N . ASP A 1 86 ? -1.274 -3.987 -6.341 1.00 98.00 86 ASP A N 1
ATOM 704 C CA . ASP A 1 86 ? -1.849 -4.159 -7.681 1.00 98.00 86 ASP A CA 1
ATOM 705 C C . ASP A 1 86 ? -1.146 -3.287 -8.732 1.00 98.00 86 ASP A C 1
ATOM 707 O O . ASP A 1 86 ? -1.018 -3.692 -9.888 1.00 98.00 86 ASP A O 1
ATOM 711 N N . GLN A 1 87 ? -0.679 -2.101 -8.333 1.00 97.69 87 GLN A N 1
ATOM 712 C CA . GLN A 1 87 ? 0.039 -1.158 -9.193 1.00 97.69 87 GLN A CA 1
ATOM 713 C C . GLN A 1 87 ? 1.537 -1.475 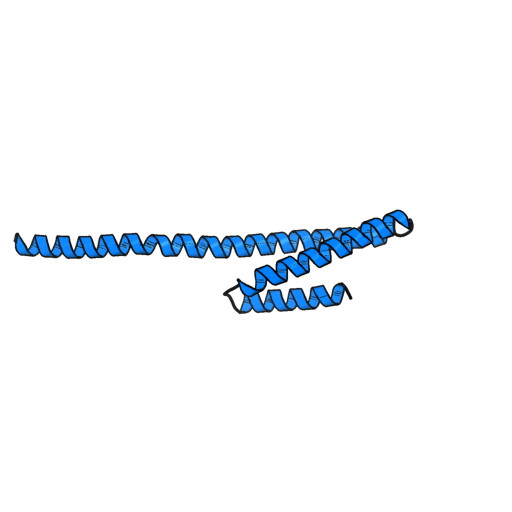-9.303 1.00 97.69 87 GLN A C 1
ATOM 715 O O . GLN A 1 87 ? 2.109 -1.352 -10.388 1.00 97.69 87 GLN A O 1
ATOM 720 N N . LEU A 1 88 ? 2.168 -1.886 -8.199 1.00 97.31 88 LEU A N 1
ATOM 721 C CA . LEU A 1 88 ? 3.609 -2.131 -8.116 1.00 97.31 88 LEU A CA 1
ATOM 722 C C . LEU A 1 88 ? 4.014 -3.437 -8.815 1.00 97.31 88 LEU A C 1
ATOM 724 O O . LEU A 1 88 ? 4.914 -3.441 -9.655 1.00 97.31 88 LEU A O 1
ATOM 728 N N . ILE A 1 89 ? 3.346 -4.550 -8.493 1.00 97.62 89 ILE A N 1
ATOM 729 C CA . ILE A 1 89 ? 3.735 -5.903 -8.932 1.00 97.62 89 ILE A CA 1
ATOM 730 C C . ILE A 1 89 ? 3.910 -6.010 -10.458 1.00 97.62 89 ILE A C 1
ATOM 732 O O . ILE A 1 89 ? 4.922 -6.566 -10.890 1.00 97.62 89 ILE A O 1
ATOM 736 N N . PRO A 1 90 ? 3.011 -5.463 -11.306 1.00 97.50 90 PRO A N 1
ATOM 737 C CA . PRO A 1 90 ? 3.153 -5.535 -12.759 1.00 97.50 90 PRO A CA 1
ATOM 738 C C . PRO A 1 90 ? 4.392 -4.831 -13.321 1.00 97.50 90 PRO A C 1
ATOM 740 O O . PRO A 1 90 ? 4.794 -5.168 -14.436 1.00 97.50 90 PRO A O 1
ATOM 743 N N . ARG A 1 91 ? 4.998 -3.899 -12.577 1.00 95.94 91 ARG A N 1
ATOM 744 C CA . ARG A 1 91 ? 6.177 -3.123 -12.993 1.00 95.94 91 ARG A CA 1
ATOM 745 C C . ARG A 1 91 ? 7.501 -3.736 -12.532 1.00 95.94 91 ARG A C 1
ATOM 747 O O . ARG A 1 91 ? 8.548 -3.342 -13.029 1.00 95.94 91 ARG A O 1
ATOM 754 N N . ILE A 1 92 ? 7.472 -4.719 -11.630 1.00 95.00 92 ILE A N 1
ATOM 755 C CA . ILE A 1 92 ? 8.681 -5.413 -11.170 1.00 95.00 92 ILE A CA 1
ATOM 756 C C . ILE A 1 92 ? 9.185 -6.346 -12.278 1.00 95.00 92 ILE A C 1
ATOM 758 O O . ILE A 1 92 ? 8.477 -7.283 -12.668 1.00 95.00 92 ILE A O 1
ATOM 762 N N . ALA A 1 93 ? 10.398 -6.090 -12.772 1.00 93.06 93 ALA A N 1
ATOM 763 C CA . ALA A 1 93 ? 11.065 -6.916 -13.779 1.00 93.06 93 ALA A CA 1
ATOM 764 C C . ALA A 1 93 ? 11.736 -8.160 -13.173 1.00 93.06 93 ALA A C 1
ATOM 766 O O . ALA A 1 93 ? 11.693 -9.232 -13.776 1.00 93.06 93 ALA A O 1
ATOM 767 N N . ASP A 1 94 ? 12.318 -8.031 -11.975 1.00 92.75 94 ASP A N 1
ATOM 768 C CA . ASP A 1 94 ? 12.949 -9.149 -11.274 1.00 92.75 94 ASP A CA 1
ATOM 769 C C . ASP A 1 94 ? 11.911 -10.205 -10.853 1.00 92.75 94 ASP A C 1
ATOM 771 O O . ASP A 1 94 ? 10.924 -9.922 -10.166 1.00 92.75 94 ASP A O 1
ATOM 775 N N . GLN A 1 95 ? 12.119 -11.446 -11.295 1.00 94.75 95 GLN A N 1
ATOM 776 C CA . GLN A 1 95 ? 11.141 -12.517 -11.118 1.00 94.75 95 GLN A CA 1
ATOM 777 C C . GLN A 1 95 ? 11.007 -12.949 -9.652 1.00 94.75 95 GLN A C 1
ATOM 779 O O . GLN A 1 95 ? 9.908 -13.306 -9.218 1.00 94.75 95 GLN A O 1
ATOM 784 N N . GLU A 1 96 ? 12.099 -12.923 -8.888 1.00 94.06 96 GLU A N 1
ATOM 785 C CA . GLU A 1 96 ? 12.102 -13.332 -7.484 1.00 94.06 96 GLU A CA 1
ATOM 786 C C . GLU A 1 96 ? 11.396 -12.288 -6.614 1.00 94.06 96 GLU A C 1
ATOM 788 O O . GLU A 1 96 ? 10.505 -12.632 -5.831 1.00 94.06 96 GLU A O 1
ATOM 793 N N . ALA A 1 97 ? 11.706 -11.007 -6.817 1.00 92.31 97 ALA A N 1
ATOM 794 C CA . ALA A 1 97 ? 11.048 -9.886 -6.162 1.00 92.31 97 ALA A CA 1
ATOM 795 C C . ALA A 1 97 ? 9.549 -9.852 -6.481 1.00 92.31 97 ALA A C 1
ATOM 797 O O . ALA A 1 97 ? 8.728 -9.686 -5.574 1.00 92.31 97 ALA A O 1
ATOM 798 N N . ARG A 1 98 ? 9.165 -10.083 -7.745 1.00 96.75 98 ARG A N 1
ATOM 799 C CA . ARG A 1 98 ? 7.753 -10.195 -8.132 1.00 96.75 98 ARG A CA 1
ATOM 800 C C . ARG A 1 98 ? 7.067 -11.342 -7.389 1.00 96.75 98 ARG A C 1
ATOM 802 O O . ARG A 1 98 ? 6.024 -11.129 -6.777 1.00 96.75 98 ARG A O 1
ATOM 809 N N . ALA A 1 99 ? 7.670 -12.533 -7.382 1.00 95.50 99 ALA A N 1
ATOM 810 C CA . ALA A 1 99 ? 7.112 -13.695 -6.692 1.00 95.50 99 ALA A CA 1
ATOM 811 C C . ALA A 1 99 ? 6.977 -13.470 -5.176 1.00 95.50 99 ALA A C 1
ATOM 813 O O . ALA A 1 99 ? 6.010 -13.930 -4.563 1.00 95.50 99 ALA A O 1
ATOM 814 N N . LEU A 1 100 ? 7.923 -12.756 -4.558 1.00 95.81 100 LEU A N 1
ATOM 815 C CA . LEU A 1 100 ? 7.848 -12.372 -3.151 1.00 95.81 100 LEU A CA 1
ATOM 816 C C . LEU A 1 100 ? 6.675 -11.416 -2.892 1.00 95.81 100 LEU A C 1
ATOM 818 O O . LEU A 1 100 ? 5.909 -11.637 -1.952 1.00 95.81 100 LEU A O 1
ATOM 822 N N . MET A 1 101 ? 6.501 -10.397 -3.737 1.00 95.94 101 MET A N 1
ATOM 823 C CA . MET A 1 101 ? 5.399 -9.439 -3.612 1.00 95.94 101 MET A CA 1
ATOM 824 C C . MET A 1 101 ? 4.030 -10.083 -3.863 1.00 95.94 101 MET A C 1
ATOM 826 O O . MET A 1 101 ? 3.086 -9.792 -3.131 1.00 95.94 101 MET A O 1
ATOM 830 N N . ASP A 1 102 ? 3.920 -11.021 -4.807 1.00 97.62 102 ASP A N 1
ATOM 831 C CA . ASP A 1 102 ? 2.695 -11.804 -5.021 1.00 97.62 102 ASP A CA 1
ATOM 832 C C . ASP A 1 102 ? 2.343 -12.662 -3.797 1.00 97.62 102 ASP A C 1
ATOM 834 O O . ASP A 1 102 ? 1.188 -12.702 -3.359 1.00 97.62 102 ASP A O 1
ATOM 838 N N . ARG A 1 103 ? 3.340 -13.317 -3.183 1.00 96.62 103 ARG A N 1
ATOM 839 C CA . ARG A 1 103 ? 3.139 -14.069 -1.932 1.00 96.62 103 ARG A CA 1
ATOM 840 C C . ARG A 1 103 ? 2.681 -13.158 -0.800 1.00 96.62 103 ARG A C 1
ATOM 842 O O . ARG A 1 103 ? 1.777 -13.541 -0.056 1.00 96.62 103 ARG A O 1
ATOM 849 N N . PHE A 1 104 ? 3.285 -11.977 -0.674 1.00 95.50 104 PHE A N 1
ATOM 850 C CA . PHE A 1 104 ? 2.872 -10.984 0.312 1.00 95.50 104 PHE A CA 1
ATOM 851 C C . PHE A 1 104 ? 1.432 -10.526 0.066 1.00 95.50 104 PHE A C 1
ATOM 853 O O . PHE A 1 104 ? 0.627 -10.597 0.990 1.00 95.50 104 PHE A O 1
ATOM 860 N N . ARG A 1 105 ? 1.065 -10.167 -1.172 1.00 97.00 105 ARG A N 1
ATOM 861 C CA . ARG A 1 105 ? -0.304 -9.781 -1.548 1.00 97.00 105 ARG A CA 1
ATOM 862 C C . ARG A 1 105 ? -1.320 -10.852 -1.165 1.00 97.00 105 ARG A C 1
ATOM 864 O O . ARG A 1 105 ? -2.285 -10.545 -0.472 1.00 97.00 105 ARG A O 1
ATOM 871 N N . ALA A 1 106 ? -1.068 -12.110 -1.529 1.00 95.75 106 ALA A N 1
ATOM 872 C CA . ALA A 1 106 ? -1.962 -13.226 -1.223 1.00 95.75 106 ALA A CA 1
ATOM 873 C C . ALA A 1 106 ? -2.042 -13.556 0.280 1.00 95.75 106 ALA A C 1
ATOM 875 O O . ALA A 1 106 ? -3.077 -14.007 0.770 1.00 95.75 106 ALA A O 1
ATOM 876 N N . ALA A 1 107 ? -0.952 -13.390 1.034 1.00 93.94 107 ALA A N 1
ATOM 877 C CA . ALA A 1 107 ? -0.970 -13.551 2.489 1.00 93.94 107 ALA A CA 1
ATOM 878 C C . ALA A 1 107 ? -1.721 -12.401 3.175 1.00 93.94 107 ALA A C 1
ATOM 880 O O . ALA A 1 107 ? -2.516 -12.644 4.076 1.00 93.94 107 ALA A O 1
ATOM 881 N N . HIS A 1 108 ? -1.505 -11.170 2.714 1.00 94.12 108 HIS A N 1
ATOM 882 C CA . HIS A 1 108 ? -2.159 -9.974 3.228 1.00 94.12 108 HIS A CA 1
ATOM 883 C C . HIS A 1 108 ? -3.667 -9.970 2.926 1.00 94.12 108 HIS A C 1
ATOM 885 O O . HIS A 1 108 ? -4.442 -9.601 3.796 1.00 94.12 108 HIS A O 1
ATOM 891 N N . GLN A 1 109 ? -4.106 -10.456 1.754 1.00 91.25 109 GLN A N 1
ATOM 892 C CA . GLN A 1 109 ? -5.537 -10.651 1.453 1.00 91.25 109 GLN A CA 1
ATOM 893 C C . GLN A 1 109 ? -6.198 -11.608 2.450 1.00 91.25 109 GLN A C 1
ATOM 895 O O . GLN A 1 109 ? -7.204 -11.260 3.050 1.00 91.25 109 GLN A O 1
ATOM 900 N N . ARG A 1 110 ? -5.576 -12.766 2.701 1.00 89.06 110 ARG A N 1
ATOM 901 C CA . ARG A 1 110 ? -6.079 -13.766 3.660 1.00 89.06 110 ARG A CA 1
ATOM 902 C C . ARG A 1 110 ? -6.077 -13.304 5.117 1.00 89.06 110 ARG A C 1
ATOM 904 O O . ARG A 1 110 ? -6.723 -13.933 5.939 1.00 89.06 110 ARG A O 1
ATOM 91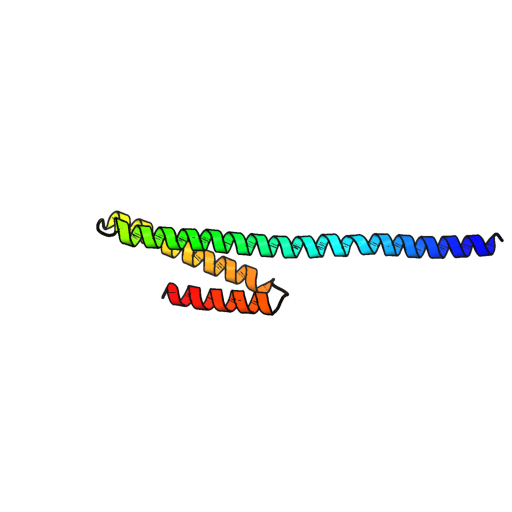1 N N . MET A 1 111 ? -5.300 -12.278 5.463 1.00 81.62 111 MET A N 1
ATOM 912 C CA . MET A 1 111 ? -5.313 -11.690 6.806 1.00 81.62 111 MET A CA 1
ATOM 913 C C . MET A 1 111 ? -6.533 -10.780 7.021 1.00 81.62 111 MET A C 1
ATOM 915 O O . MET A 1 111 ? -6.952 -10.606 8.163 1.00 81.62 111 MET A O 1
ATOM 919 N N . GLY A 1 112 ? -7.048 -10.180 5.944 1.00 73.81 112 GLY A N 1
ATOM 920 C CA . GLY A 1 112 ? -8.202 -9.278 5.962 1.00 73.81 112 GLY A CA 1
ATOM 921 C C . GLY A 1 112 ? -9.564 -9.953 5.833 1.00 73.81 112 GLY A C 1
ATOM 922 O O . GLY A 1 112 ? -10.584 -9.316 6.100 1.00 73.81 112 GLY A O 1
ATOM 923 N N . GLU A 1 113 ? -9.575 -11.219 5.405 1.00 73.06 113 GLU A N 1
ATOM 924 C CA . GLU A 1 113 ? -10.739 -12.120 5.427 1.00 73.06 113 GLU A CA 1
ATOM 925 C C . GLU A 1 113 ? -11.060 -12.588 6.855 1.00 73.06 113 GLU A C 1
ATOM 927 O O . GLU A 1 113 ? -12.263 -12.584 7.208 1.00 73.06 113 GLU A O 1
#

Organism: Marinobacter nauticus (NCBI:txid2743)

pLDDT: mean 87.26, std 14.47, range [45.94, 98.19]